Protein AF-A0A527FTG1-F1 (afdb_monomer)

Radius of gyration: 14.52 Å; Cα contacts (8 Å, |Δi|>4): 137; chains: 1; bounding box: 31×24×47 Å

pLDDT: mean 96.12, std 4.45, range [79.0, 98.88]

Structure (mmCIF, N/CA/C/O backbone):
data_AF-A0A527FTG1-F1
#
_entry.id  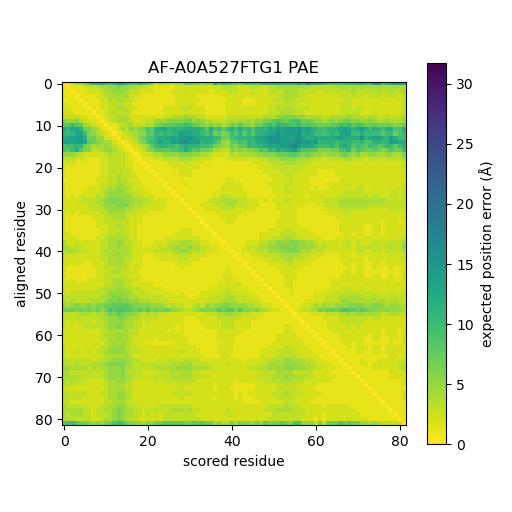 AF-A0A527FTG1-F1
#
loop_
_atom_site.group_PDB
_atom_site.id
_atom_site.type_symbol
_atom_site.label_atom_id
_atom_site.label_alt_id
_atom_site.label_comp_id
_atom_site.label_asym_id
_atom_site.label_entity_id
_atom_site.label_seq_id
_atom_site.pdbx_PDB_ins_code
_atom_site.Cartn_x
_atom_site.Cartn_y
_atom_site.Cartn_z
_atom_site.occupancy
_atom_site.B_iso_or_equiv
_atom_site.auth_seq_id
_atom_site.auth_comp_id
_atom_site.auth_asym_id
_atom_site.auth_atom_id
_atom_site.pdbx_PDB_model_num
ATOM 1 N N . VAL A 1 1 ? -14.899 -5.193 -0.671 1.00 90.94 1 VAL A N 1
ATOM 2 C CA . VAL A 1 1 ? -14.818 -6.647 -0.385 1.00 90.94 1 VAL A CA 1
ATOM 3 C C . VAL A 1 1 ? -13.454 -7.152 -0.836 1.00 90.94 1 VAL A C 1
ATOM 5 O O . VAL A 1 1 ? -12.893 -6.530 -1.732 1.00 90.94 1 VAL A O 1
ATOM 8 N N . VAL A 1 2 ? -12.900 -8.191 -0.202 1.00 97.75 2 VAL A N 1
ATOM 9 C CA . VAL A 1 2 ? -11.655 -8.844 -0.663 1.00 97.75 2 VAL A CA 1
ATOM 10 C C . VAL A 1 2 ? -11.853 -9.388 -2.085 1.00 97.75 2 VAL A C 1
ATOM 12 O O . VAL A 1 2 ? -12.984 -9.663 -2.479 1.00 97.75 2 VAL A O 1
ATOM 15 N N . ASP A 1 3 ? -10.778 -9.433 -2.872 1.00 98.06 3 ASP A N 1
ATOM 16 C CA . ASP A 1 3 ? -10.742 -9.790 -4.299 1.00 98.06 3 ASP A CA 1
ATOM 17 C C . ASP A 1 3 ? -11.470 -8.833 -5.248 1.00 98.06 3 ASP A C 1
ATOM 19 O O . ASP A 1 3 ? -11.481 -9.033 -6.465 1.00 98.06 3 ASP A O 1
ATOM 23 N N . HIS A 1 4 ? -12.015 -7.730 -4.728 1.00 98.62 4 HIS A N 1
ATOM 24 C CA . HIS A 1 4 ? -12.523 -6.660 -5.571 1.00 98.62 4 HIS A CA 1
ATOM 25 C C . HIS A 1 4 ? -11.384 -6.031 -6.376 1.00 98.62 4 HIS A C 1
ATOM 27 O O . HIS A 1 4 ? -10.391 -5.573 -5.805 1.00 98.62 4 HIS A O 1
ATOM 33 N N . ARG A 1 5 ? -11.554 -5.983 -7.699 1.00 98.62 5 ARG A N 1
ATOM 34 C CA . ARG A 1 5 ? -10.624 -5.346 -8.632 1.00 98.62 5 ARG A CA 1
ATOM 35 C C . ARG A 1 5 ? -11.135 -3.978 -9.041 1.00 98.62 5 ARG A C 1
ATOM 37 O O . ARG A 1 5 ? -12.321 -3.819 -9.326 1.00 98.62 5 ARG A O 1
ATOM 44 N N . PHE A 1 6 ? -10.228 -3.017 -9.088 1.00 98.38 6 PHE A N 1
ATOM 45 C CA . PHE A 1 6 ? -10.518 -1.642 -9.466 1.00 98.38 6 PHE A CA 1
ATOM 46 C C . PHE A 1 6 ? -9.286 -0.988 -10.093 1.00 98.38 6 PHE A C 1
ATOM 48 O O . PHE A 1 6 ? -8.182 -1.531 -10.042 1.00 98.38 6 PHE A O 1
ATOM 55 N N . ASN A 1 7 ? -9.477 0.195 -10.677 1.00 97.44 7 ASN A N 1
ATOM 56 C CA . ASN A 1 7 ? -8.381 1.006 -11.189 1.00 97.44 7 ASN A CA 1
ATOM 57 C C . ASN A 1 7 ? -8.327 2.362 -10.497 1.00 97.44 7 ASN A C 1
ATOM 59 O O . ASN A 1 7 ? -9.360 3.006 -10.315 1.00 97.44 7 ASN A O 1
ATOM 63 N N . LEU A 1 8 ? -7.112 2.829 -10.218 1.00 96.19 8 LEU A N 1
ATOM 64 C CA . LEU A 1 8 ? -6.852 4.242 -9.963 1.00 96.19 8 LEU A CA 1
ATOM 65 C C . LEU A 1 8 ? -6.386 4.884 -11.266 1.00 96.19 8 LEU A C 1
ATOM 67 O O . LEU A 1 8 ? -5.545 4.333 -11.977 1.00 96.19 8 LEU A O 1
ATOM 71 N N . ARG A 1 9 ? -6.962 6.036 -11.603 1.00 92.69 9 ARG A N 1
ATOM 72 C CA . ARG A 1 9 ? -6.680 6.749 -12.849 1.00 92.69 9 ARG A CA 1
ATOM 73 C C . ARG A 1 9 ? -6.419 8.210 -12.535 1.00 92.69 9 ARG A C 1
ATOM 75 O O . ARG A 1 9 ? -7.139 8.800 -11.733 1.00 92.69 9 ARG A O 1
ATOM 82 N N . LYS A 1 10 ? -5.411 8.791 -13.181 1.00 87.81 10 LYS A N 1
ATOM 83 C CA . LYS A 1 10 ? -5.320 10.252 -13.267 1.00 87.81 10 LYS A CA 1
ATOM 84 C C . LYS A 1 10 ? -6.371 10.733 -14.265 1.00 87.81 10 LYS A C 1
ATOM 86 O O . LYS A 1 10 ? -6.676 10.014 -15.218 1.00 87.81 10 LYS A O 1
ATOM 91 N N . GLU A 1 11 ? -6.910 11.930 -14.052 1.00 86.50 11 GLU A N 1
ATOM 92 C CA . GLU A 1 11 ? -7.770 12.570 -15.048 1.00 86.50 11 GLU A CA 1
ATOM 93 C C . GLU A 1 11 ? -7.100 12.541 -16.435 1.00 86.50 11 GLU A C 1
ATOM 95 O O . GLU A 1 11 ? -5.903 12.851 -16.530 1.00 86.50 11 GLU A O 1
ATOM 100 N N . PRO A 1 12 ? -7.829 12.135 -17.493 1.00 79.38 12 PRO A N 1
ATOM 101 C CA . PRO A 1 12 ? -7.249 11.983 -18.819 1.00 79.38 12 PRO A CA 1
ATOM 102 C C . PRO A 1 12 ? -6.670 13.298 -19.339 1.00 79.38 12 PRO A C 1
ATOM 104 O O . PRO A 1 12 ? -7.333 14.334 -19.320 1.00 79.38 12 PRO A O 1
ATOM 107 N N . GLN A 1 13 ? -5.450 13.235 -19.863 1.00 83.62 13 GLN A N 1
ATOM 108 C CA . GLN A 1 13 ? -4.875 14.283 -20.706 1.00 83.62 13 GLN A CA 1
ATOM 109 C C . GLN A 1 13 ? -4.662 13.690 -22.106 1.00 83.62 13 GLN A C 1
ATOM 111 O O . GLN A 1 13 ? -4.466 12.476 -22.192 1.00 83.62 13 GLN A O 1
ATOM 116 N N . PRO A 1 14 ? -4.696 14.498 -23.184 1.00 85.88 14 PRO A N 1
ATOM 117 C CA . PRO A 1 14 ? -4.697 14.005 -24.567 1.00 85.88 14 PRO A CA 1
ATOM 118 C C . PRO A 1 14 ? -3.652 12.919 -24.864 1.00 85.88 14 PRO A C 1
ATOM 120 O O . PRO A 1 14 ? -3.967 11.951 -25.547 1.00 85.88 14 PRO A O 1
ATOM 123 N N . ASP A 1 15 ? -2.465 13.028 -24.257 1.00 87.25 15 ASP A N 1
ATOM 124 C CA . ASP A 1 15 ? -1.333 12.128 -24.507 1.00 87.25 15 ASP A CA 1
ATOM 125 C C . ASP A 1 15 ? -0.870 11.344 -23.266 1.00 87.25 15 ASP A C 1
ATOM 127 O O . ASP A 1 15 ? 0.144 10.647 -23.304 1.00 87.25 15 ASP A O 1
ATOM 131 N N . VAL A 1 16 ? -1.582 11.449 -22.137 1.00 79.00 16 VAL A N 1
ATOM 132 C CA . VAL A 1 16 ? -1.172 10.816 -20.874 1.00 79.00 16 VAL A CA 1
ATOM 133 C C . VAL A 1 16 ? -2.293 9.947 -20.328 1.00 79.00 16 VAL A C 1
ATOM 135 O O . VAL A 1 16 ? -3.313 10.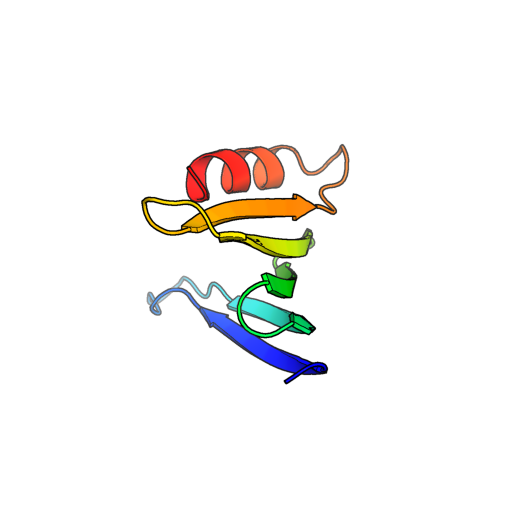437 -19.844 1.00 79.00 16 VAL A O 1
ATOM 138 N N . SER A 1 17 ? -2.049 8.637 -20.336 1.00 84.88 17 SER A N 1
ATOM 139 C CA . SER A 1 17 ? -2.888 7.645 -19.667 1.00 84.88 17 SER A CA 1
ATOM 140 C C . SER A 1 17 ? -2.115 7.029 -18.507 1.00 84.88 17 SER A C 1
ATOM 142 O O . SER A 1 17 ? -1.186 6.250 -18.722 1.00 84.88 17 SER A O 1
ATOM 144 N N . ILE A 1 18 ? -2.493 7.408 -17.281 1.00 89.81 18 ILE A N 1
ATOM 145 C CA . ILE A 1 18 ? -1.993 6.793 -16.047 1.00 89.81 18 ILE A CA 1
ATOM 146 C C . ILE A 1 18 ? -3.085 5.920 -15.459 1.00 89.81 18 ILE A C 1
ATOM 148 O O . ILE A 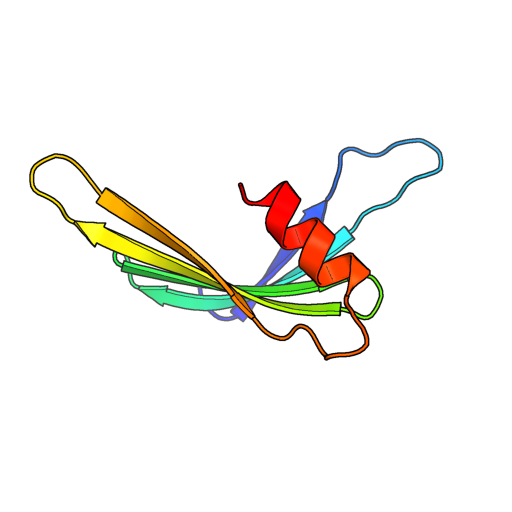1 18 ? -4.110 6.426 -14.999 1.00 89.81 18 ILE A O 1
ATOM 152 N N . VAL A 1 19 ? -2.837 4.613 -15.472 1.00 94.50 19 VAL A N 1
ATOM 153 C CA . VAL A 1 19 ? -3.708 3.587 -14.901 1.00 94.50 19 VAL A CA 1
ATOM 154 C C . VAL A 1 19 ? -2.888 2.748 -13.933 1.00 94.50 19 VAL A C 1
ATOM 156 O O . VAL A 1 19 ? -1.781 2.322 -14.258 1.00 94.50 19 VAL A O 1
ATOM 159 N N . VAL A 1 20 ? -3.444 2.525 -12.748 1.00 97.38 20 VAL A N 1
ATOM 160 C CA . VAL A 1 20 ? -2.927 1.583 -11.759 1.00 97.38 20 VAL A CA 1
ATOM 161 C C . VAL A 1 20 ? -3.961 0.487 -11.571 1.00 97.38 20 VAL A C 1
ATOM 163 O O . VAL A 1 20 ? -5.125 0.773 -11.269 1.00 97.38 20 VAL A O 1
ATOM 166 N N . ASP A 1 21 ? -3.538 -0.756 -11.750 1.00 98.31 21 ASP A N 1
ATOM 167 C CA . ASP A 1 21 ? -4.346 -1.934 -11.479 1.00 98.31 21 ASP A CA 1
ATOM 168 C C . ASP A 1 21 ? -4.256 -2.296 -9.994 1.00 98.31 21 ASP A C 1
ATOM 170 O O . ASP A 1 21 ? -3.168 -2.407 -9.415 1.00 98.31 21 ASP A O 1
ATOM 174 N N . CYS A 1 22 ? -5.421 -2.461 -9.370 1.00 98.69 22 CYS A N 1
ATOM 175 C CA . CYS A 1 22 ? -5.544 -2.736 -7.948 1.00 98.69 22 CYS A CA 1
ATOM 176 C C . CYS A 1 22 ? -6.494 -3.909 -7.692 1.00 98.69 22 CYS A C 1
ATOM 178 O O . CYS A 1 22 ? -7.545 -4.048 -8.322 1.00 98.69 22 CYS A O 1
ATOM 180 N N . GLN A 1 23 ? -6.155 -4.720 -6.696 1.00 98.81 23 GLN A N 1
ATOM 181 C CA . GLN A 1 23 ? -7.011 -5.758 -6.134 1.00 98.81 23 GLN A CA 1
ATOM 182 C C . GLN A 1 23 ? -6.979 -5.660 -4.614 1.00 98.81 23 GLN A C 1
ATOM 184 O O . GLN A 1 23 ? -5.907 -5.601 -4.015 1.00 98.81 23 GLN A O 1
ATOM 189 N N . VAL A 1 24 ? -8.150 -5.655 -3.983 1.00 98.88 24 VAL A N 1
ATOM 190 C CA . VAL A 1 24 ? -8.272 -5.658 -2.522 1.00 98.88 24 VAL A CA 1
ATOM 191 C C . VAL A 1 24 ? -7.809 -7.003 -1.964 1.00 98.88 24 VAL A C 1
ATOM 193 O O . VAL A 1 24 ? -8.355 -8.039 -2.336 1.00 98.88 24 VAL A O 1
ATOM 196 N N . THR A 1 25 ? -6.843 -6.986 -1.046 1.00 98.69 25 THR A N 1
ATOM 197 C CA . THR A 1 25 ? -6.241 -8.189 -0.444 1.00 98.69 25 THR A CA 1
ATOM 198 C C . THR A 1 25 ? -6.630 -8.396 1.018 1.00 98.69 25 THR A C 1
ATOM 200 O O . THR A 1 25 ? -6.664 -9.534 1.474 1.00 98.69 25 THR A O 1
ATOM 203 N N . ALA A 1 26 ? -6.976 -7.334 1.752 1.00 98.62 26 ALA A N 1
ATOM 204 C CA . ALA A 1 26 ? -7.479 -7.435 3.123 1.00 98.62 26 ALA A CA 1
ATOM 205 C C . ALA A 1 26 ? -8.485 -6.321 3.433 1.00 98.62 26 ALA A C 1
ATOM 207 O O . ALA A 1 26 ? -8.298 -5.176 3.018 1.00 98.62 26 ALA A O 1
ATOM 208 N N . VAL A 1 27 ? -9.542 -6.656 4.180 1.00 98.50 27 VAL A N 1
ATOM 209 C CA . VAL A 1 27 ? -10.523 -5.696 4.705 1.00 98.50 27 VAL A CA 1
ATOM 210 C C . VAL A 1 27 ? -10.911 -6.104 6.121 1.00 98.50 27 VAL A C 1
ATOM 212 O O . VAL A 1 27 ? -11.588 -7.110 6.319 1.00 98.50 27 VAL A O 1
ATOM 215 N N . GLU A 1 28 ? -10.547 -5.274 7.088 1.00 98.44 28 GLU A N 1
ATOM 216 C CA . GLU A 1 28 ? -11.054 -5.322 8.454 1.00 98.44 28 GLU A CA 1
ATOM 217 C C . GLU A 1 28 ? -11.709 -3.984 8.775 1.00 98.44 28 GLU A C 1
ATOM 219 O O . GLU A 1 28 ? -11.054 -2.936 8.775 1.00 98.44 28 GLU A O 1
ATOM 224 N N . LEU A 1 29 ? -13.013 -4.016 9.054 1.00 97.69 29 LEU A N 1
ATOM 225 C CA . LEU A 1 29 ? -13.793 -2.806 9.286 1.00 97.69 29 LEU A CA 1
ATOM 226 C C . LEU A 1 29 ? -13.157 -1.954 10.396 1.00 97.69 29 LEU A C 1
ATOM 228 O O . LEU A 1 29 ? -12.939 -2.431 11.509 1.00 97.69 29 LEU A O 1
ATOM 232 N N . ASN A 1 30 ? -12.883 -0.686 10.076 1.00 97.38 30 ASN A N 1
ATOM 233 C CA . ASN A 1 30 ? -12.284 0.314 10.967 1.00 97.38 30 ASN A CA 1
ATOM 234 C C . ASN A 1 30 ? -10.893 -0.048 11.522 1.00 97.38 30 ASN A C 1
ATOM 236 O O . ASN A 1 30 ? -10.473 0.537 12.519 1.00 97.38 30 ASN A O 1
ATOM 240 N N . LYS A 1 31 ? -10.183 -0.998 10.901 1.00 98.44 31 LYS A N 1
ATOM 241 C CA . LYS A 1 31 ? -8.851 -1.436 11.345 1.00 98.44 31 LYS A CA 1
ATOM 242 C C . LYS A 1 31 ? -7.838 -1.476 10.214 1.00 98.44 31 LYS A C 1
ATOM 244 O O . LYS A 1 31 ? -6.827 -0.788 10.302 1.00 98.44 31 LYS A O 1
ATOM 249 N N . THR A 1 32 ? -8.115 -2.237 9.158 1.00 98.69 32 THR A N 1
ATOM 250 C CA . THR A 1 32 ? -7.122 -2.526 8.117 1.00 98.69 32 THR A CA 1
ATOM 251 C C . THR A 1 32 ? -7.755 -2.529 6.736 1.00 98.69 32 THR A C 1
ATOM 253 O O . THR A 1 32 ? -8.823 -3.107 6.526 1.00 98.69 32 THR A O 1
ATOM 256 N N . LEU A 1 33 ? -7.067 -1.925 5.774 1.00 98.81 33 LEU A N 1
ATOM 257 C CA . LEU A 1 33 ? -7.360 -2.071 4.353 1.00 98.81 33 LEU A CA 1
ATOM 258 C C . LEU A 1 33 ? -6.050 -2.286 3.602 1.00 98.81 33 LEU A C 1
ATOM 260 O O . LEU A 1 33 ? -5.165 -1.438 3.677 1.00 98.81 33 LEU A O 1
ATOM 264 N N . SER A 1 34 ? -5.959 -3.367 2.832 1.00 98.81 34 SER A N 1
ATOM 265 C CA . SER A 1 34 ? -4.817 -3.621 1.950 1.00 98.81 34 SER A CA 1
ATOM 266 C C . SER A 1 34 ? -5.270 -3.881 0.522 1.00 98.81 34 SER A C 1
ATOM 268 O O . SER A 1 34 ? -6.299 -4.524 0.289 1.00 98.81 34 SER A O 1
ATOM 270 N N . TYR A 1 35 ? -4.497 -3.386 -0.440 1.00 98.88 35 TYR A N 1
ATOM 271 C CA . TYR A 1 35 ? -4.707 -3.638 -1.862 1.00 98.88 35 TYR A CA 1
ATOM 272 C C . TYR A 1 35 ? -3.396 -3.582 -2.646 1.00 98.88 35 TYR A C 1
ATOM 274 O O . TYR A 1 35 ? -2.434 -2.924 -2.246 1.00 98.88 35 TYR A O 1
ATOM 282 N N . THR A 1 36 ? -3.357 -4.286 -3.776 1.00 98.81 36 THR A N 1
ATOM 283 C CA . THR A 1 36 ? -2.225 -4.229 -4.703 1.00 98.81 36 THR A CA 1
ATOM 284 C C . THR A 1 36 ? -2.166 -2.889 -5.433 1.00 98.81 36 THR A C 1
ATOM 286 O O . THR A 1 36 ? -3.172 -2.201 -5.613 1.00 98.81 36 THR A O 1
ATOM 289 N N . TRP A 1 37 ? -0.969 -2.533 -5.878 1.00 98.50 37 TRP A N 1
ATOM 290 C CA . TRP A 1 37 ? -0.688 -1.382 -6.718 1.00 98.50 37 TRP A CA 1
ATOM 291 C C . TRP A 1 37 ? 0.265 -1.829 -7.822 1.00 98.50 37 TRP A C 1
ATOM 293 O O . TRP A 1 37 ? 1.462 -2.022 -7.575 1.00 98.50 37 TRP A O 1
ATOM 303 N N . GLN A 1 38 ? -0.288 -2.034 -9.018 1.00 98.06 38 GLN A N 1
ATOM 304 C CA . GLN A 1 38 ? 0.432 -2.535 -10.183 1.00 98.06 38 GLN A CA 1
ATOM 305 C C . GLN A 1 38 ? 0.369 -1.516 -11.320 1.00 98.06 38 GLN A C 1
ATOM 307 O O . GLN A 1 38 ? -0.705 -1.203 -11.829 1.00 98.06 38 GLN A O 1
ATOM 312 N N . ALA A 1 39 ? 1.520 -0.957 -11.689 1.00 95.50 39 ALA A N 1
ATOM 313 C CA . ALA A 1 39 ? 1.629 -0.009 -12.795 1.00 95.50 39 ALA A CA 1
ATOM 314 C C . ALA A 1 39 ? 3.080 0.104 -13.262 1.00 95.50 39 ALA A C 1
ATOM 316 O O . ALA A 1 39 ? 3.989 0.142 -12.437 1.00 95.50 39 ALA A O 1
ATOM 317 N N . TYR A 1 40 ? 3.302 0.211 -14.574 1.00 92.31 40 TYR A N 1
ATOM 318 C CA . TYR A 1 40 ? 4.620 0.515 -15.156 1.00 92.31 40 TYR A CA 1
ATOM 319 C C . TYR A 1 40 ? 5.771 -0.374 -14.638 1.00 92.31 40 TYR A C 1
ATOM 321 O O . TYR A 1 40 ? 6.867 0.109 -14.360 1.00 92.31 40 TYR A O 1
ATOM 329 N N . GLY A 1 41 ? 5.521 -1.677 -14.468 1.00 94.12 41 GLY A N 1
ATOM 330 C CA . GLY A 1 41 ? 6.520 -2.637 -13.973 1.00 94.12 41 GLY A CA 1
ATOM 331 C C . GLY A 1 41 ? 6.788 -2.591 -12.459 1.00 94.12 41 GLY A C 1
ATOM 332 O O . GLY A 1 41 ? 7.647 -3.332 -11.967 1.00 94.12 41 GLY A O 1
ATOM 333 N N . LEU A 1 42 ? 6.068 -1.746 -11.711 1.00 97.06 42 LEU A N 1
ATOM 334 C CA . LEU A 1 42 ? 5.983 -1.806 -10.254 1.00 97.06 42 LEU A CA 1
ATOM 335 C C . LEU A 1 42 ? 4.866 -2.761 -9.838 1.00 97.06 42 LEU A C 1
ATOM 337 O O . LEU A 1 42 ? 3.732 -2.619 -10.287 1.00 97.06 42 LEU A O 1
ATOM 341 N N . GLU A 1 43 ? 5.188 -3.661 -8.914 1.00 97.94 43 GLU A N 1
ATOM 342 C CA . GLU A 1 43 ? 4.234 -4.479 -8.175 1.00 97.94 43 GLU A CA 1
ATOM 343 C C . GLU A 1 43 ? 4.442 -4.197 -6.690 1.00 97.94 43 GLU A C 1
ATOM 345 O O . GLU A 1 43 ? 5.519 -4.427 -6.145 1.00 97.94 43 GLU A O 1
ATOM 350 N N . SER A 1 44 ? 3.431 -3.636 -6.038 1.00 98.56 44 SER A N 1
ATOM 351 C CA . SER A 1 44 ? 3.510 -3.267 -4.626 1.00 98.56 44 SER A CA 1
ATOM 352 C C . SER A 1 44 ? 2.175 -3.493 -3.925 1.00 98.56 44 SER A C 1
ATOM 354 O O . SER A 1 44 ? 1.159 -3.770 -4.565 1.00 98.56 44 SER A O 1
ATOM 356 N N . VAL A 1 45 ? 2.174 -3.390 -2.601 1.00 98.81 45 VAL A N 1
ATOM 357 C CA . VAL A 1 45 ? 0.972 -3.460 -1.769 1.00 98.81 45 VAL A CA 1
ATOM 358 C C . VAL A 1 45 ? 0.900 -2.199 -0.932 1.00 98.81 45 VAL A C 1
ATOM 360 O O . VAL A 1 45 ? 1.867 -1.855 -0.258 1.00 98.81 45 VAL A O 1
ATOM 363 N N . VAL A 1 46 ? -0.252 -1.534 -0.956 1.00 98.88 46 VAL A N 1
ATOM 364 C CA . VAL A 1 46 ? -0.586 -0.453 -0.028 1.00 98.88 46 VAL A CA 1
ATOM 365 C C . VAL A 1 46 ? -1.396 -1.046 1.117 1.00 98.88 46 VAL A C 1
ATOM 367 O O . VAL A 1 46 ? -2.364 -1.768 0.881 1.00 98.88 46 VAL A O 1
ATOM 370 N N . THR A 1 47 ? -1.004 -0.744 2.351 1.00 98.88 47 THR A N 1
ATOM 371 C CA . THR A 1 47 ? -1.707 -1.130 3.576 1.00 98.88 47 THR A CA 1
ATOM 372 C C . THR A 1 47 ? -1.985 0.098 4.426 1.00 98.88 47 THR A C 1
ATOM 374 O O . THR A 1 47 ? -1.087 0.875 4.748 1.00 98.88 47 THR A O 1
ATOM 377 N N . TRP A 1 48 ? -3.247 0.242 4.808 1.00 98.75 48 TRP A N 1
ATOM 378 C CA . TRP A 1 48 ? -3.741 1.228 5.751 1.00 98.75 48 TRP A CA 1
ATOM 379 C C . TRP A 1 48 ? -4.021 0.552 7.085 1.00 98.75 48 TRP A C 1
ATOM 381 O O . TRP A 1 48 ? -4.785 -0.412 7.128 1.00 98.75 48 TRP A O 1
ATOM 391 N N . THR A 1 49 ? -3.467 1.101 8.163 1.00 98.81 49 THR A N 1
ATOM 392 C CA . THR A 1 49 ? -3.730 0.667 9.539 1.00 98.81 49 THR A CA 1
ATOM 393 C C . THR A 1 49 ? -4.332 1.821 10.327 1.00 98.81 49 THR A C 1
ATOM 395 O O . THR A 1 49 ? -3.726 2.889 10.455 1.00 98.81 49 THR A O 1
ATOM 398 N N . LEU A 1 50 ? -5.527 1.603 10.864 1.00 98.81 50 LEU A N 1
ATOM 399 C CA . LEU A 1 50 ? -6.292 2.549 11.662 1.00 98.81 50 LEU A CA 1
ATOM 400 C C . LEU A 1 50 ? -6.197 2.134 13.129 1.00 98.81 50 LEU A C 1
ATOM 402 O O . LEU A 1 50 ? -6.645 1.060 13.524 1.00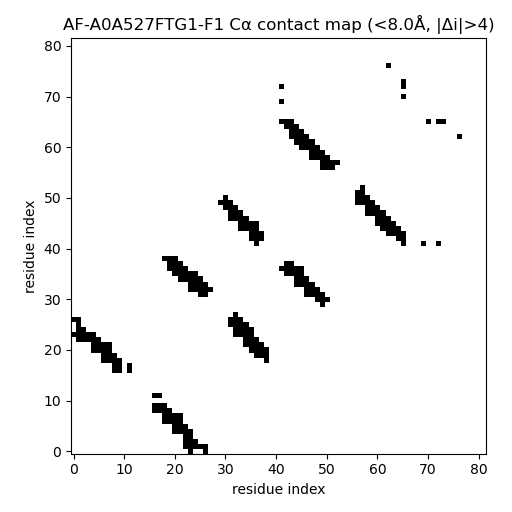 98.81 50 LEU A O 1
ATOM 406 N N . MET A 1 51 ? -5.619 3.004 13.950 1.00 98.44 51 MET A N 1
ATOM 407 C CA . MET A 1 51 ? -5.548 2.824 15.397 1.00 98.44 51 MET A CA 1
ATOM 408 C C . MET A 1 51 ? -6.388 3.905 16.079 1.00 98.44 51 MET A C 1
ATOM 410 O O . MET A 1 51 ? -6.036 5.085 15.979 1.00 98.44 51 MET A O 1
ATOM 414 N N . PRO A 1 52 ? -7.479 3.548 16.777 1.00 98.06 52 PRO A N 1
ATOM 415 C CA . PRO A 1 52 ? -8.242 4.511 17.561 1.00 98.06 52 PRO A CA 1
ATOM 416 C C . PRO A 1 52 ? -7.356 5.211 18.597 1.00 98.06 52 PRO A C 1
ATOM 418 O O . PRO A 1 52 ? -6.486 4.596 19.214 1.00 98.06 52 PRO A O 1
ATOM 421 N N . THR A 1 53 ? -7.587 6.502 18.803 1.00 98.19 53 THR A N 1
ATOM 422 C CA . THR A 1 53 ? -6.971 7.298 19.869 1.00 98.19 53 THR A CA 1
ATOM 423 C C . THR A 1 53 ? -8.062 8.076 20.605 1.00 98.19 53 THR A C 1
ATOM 425 O O . THR A 1 53 ? -9.187 8.184 20.122 1.00 98.19 53 THR A O 1
ATOM 428 N N . SER A 1 54 ? -7.749 8.662 21.763 1.00 97.88 54 SER A N 1
ATOM 429 C CA . SER A 1 54 ? -8.709 9.496 22.508 1.00 97.88 54 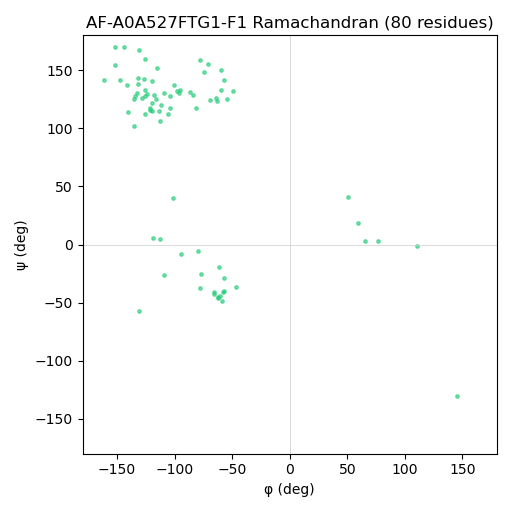SER A CA 1
ATOM 430 C C . SER A 1 54 ? -9.179 10.740 21.743 1.00 97.88 54 SER A C 1
ATOM 432 O O . SER A 1 54 ? -10.215 11.302 22.076 1.00 97.88 54 SER A O 1
ATOM 434 N N . MET A 1 55 ? -8.426 11.166 20.726 1.00 97.62 55 MET A N 1
ATOM 435 C CA . MET A 1 55 ? -8.659 12.390 19.952 1.00 97.62 55 MET A CA 1
ATOM 436 C C . MET A 1 55 ? -9.057 12.100 18.493 1.00 97.62 55 MET A C 1
ATOM 438 O O . MET A 1 55 ? -9.142 13.025 17.691 1.00 97.62 55 MET A O 1
ATOM 442 N N . GLY A 1 56 ? -9.250 10.830 18.114 1.00 97.75 56 GLY A N 1
ATOM 443 C CA . GLY A 1 56 ? -9.578 10.446 16.740 1.00 97.75 56 GLY A CA 1
ATOM 444 C C . GLY A 1 56 ? -8.966 9.111 16.331 1.00 97.75 56 GLY A C 1
ATOM 445 O O . GLY A 1 56 ? -9.119 8.098 17.007 1.00 97.75 56 GLY A O 1
ATOM 446 N N . THR A 1 57 ? -8.294 9.074 15.182 1.00 98.44 57 THR A N 1
ATOM 447 C CA . THR A 1 57 ? -7.664 7.859 14.647 1.00 98.44 57 THR A CA 1
ATOM 448 C C . THR A 1 57 ? -6.259 8.182 14.171 1.00 98.44 57 THR A C 1
ATOM 450 O O . THR A 1 57 ? -6.053 9.107 13.390 1.00 98.44 57 THR A O 1
ATOM 453 N N . ARG A 1 58 ? -5.275 7.411 14.633 1.00 98.44 58 ARG A N 1
ATOM 454 C CA . ARG A 1 58 ? -3.935 7.409 14.058 1.00 98.44 58 ARG A CA 1
ATOM 455 C C . ARG A 1 58 ? -3.957 6.515 12.826 1.00 98.44 58 ARG A C 1
ATOM 457 O O . ARG A 1 58 ? -4.199 5.316 12.940 1.00 98.44 58 ARG A O 1
ATOM 464 N N . LEU A 1 59 ? -3.684 7.113 11.676 1.00 98.31 59 LEU A N 1
ATOM 465 C CA . LEU A 1 59 ? -3.575 6.418 10.402 1.00 98.31 59 LEU A CA 1
ATOM 466 C C . LEU A 1 59 ? -2.101 6.139 10.096 1.00 98.31 59 LEU A C 1
ATOM 468 O O . LEU A 1 59 ? -1.267 7.037 10.204 1.00 98.31 59 LEU A O 1
ATOM 472 N N . ARG A 1 60 ? -1.784 4.904 9.711 1.00 98.44 60 ARG A N 1
ATOM 473 C CA . ARG A 1 60 ? -0.490 4.532 9.133 1.00 98.44 60 ARG A CA 1
ATOM 474 C C . ARG A 1 60 ? -0.723 4.017 7.721 1.00 98.44 60 ARG A C 1
ATOM 476 O O . ARG A 1 60 ? -1.554 3.134 7.533 1.00 98.44 60 ARG A O 1
ATOM 483 N N . MET A 1 61 ? 0.011 4.570 6.764 1.00 98.44 61 MET A N 1
ATOM 484 C CA . MET A 1 61 ? 0.074 4.073 5.395 1.00 98.44 61 MET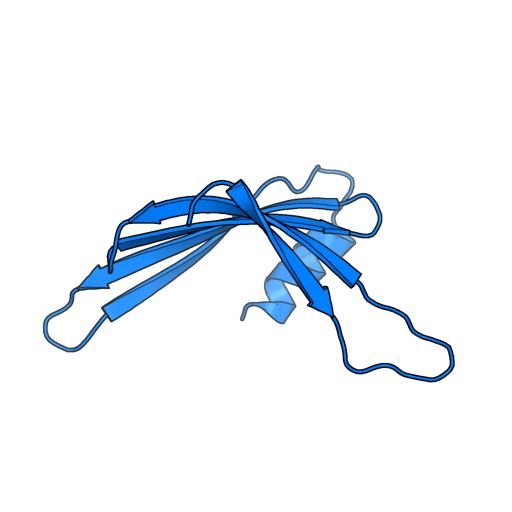 A CA 1
ATOM 485 C C . MET A 1 61 ? 1.450 3.458 5.174 1.00 98.44 61 MET A C 1
ATOM 487 O O . MET A 1 61 ? 2.465 4.073 5.501 1.00 98.44 61 MET A O 1
ATOM 491 N N . GLU A 1 62 ? 1.473 2.245 4.641 1.00 98.56 62 GLU A N 1
ATOM 492 C CA . GLU A 1 62 ? 2.686 1.552 4.226 1.00 98.56 62 GLU A CA 1
ATOM 493 C C . GLU A 1 62 ? 2.514 1.069 2.790 1.00 98.56 62 GLU A C 1
ATOM 495 O O . GLU A 1 62 ? 1.561 0.352 2.491 1.00 98.56 62 GLU A O 1
ATOM 500 N N . GLN A 1 63 ? 3.455 1.422 1.913 1.00 98.62 63 GLN A N 1
ATOM 501 C CA . GLN A 1 63 ? 3.567 0.825 0.587 1.00 98.62 63 GLN A CA 1
ATOM 502 C C . GLN A 1 63 ? 4.849 -0.007 0.519 1.00 98.62 63 GLN A C 1
ATOM 504 O O . GLN A 1 63 ? 5.944 0.522 0.709 1.00 98.62 63 GLN A O 1
ATOM 509 N N . SER A 1 64 ? 4.722 -1.308 0.265 1.00 98.25 64 SER A N 1
ATOM 510 C CA . SER A 1 64 ? 5.837 -2.264 0.241 1.00 98.25 64 SER A CA 1
ATOM 511 C C . SER A 1 64 ? 5.893 -3.034 -1.080 1.00 98.25 64 SER A C 1
ATOM 513 O O . SER A 1 64 ? 4.909 -3.089 -1.814 1.00 98.25 64 SER A O 1
ATOM 515 N N . GLY A 1 65 ? 7.053 -3.615 -1.403 1.00 97.69 65 GLY A N 1
ATOM 516 C CA . 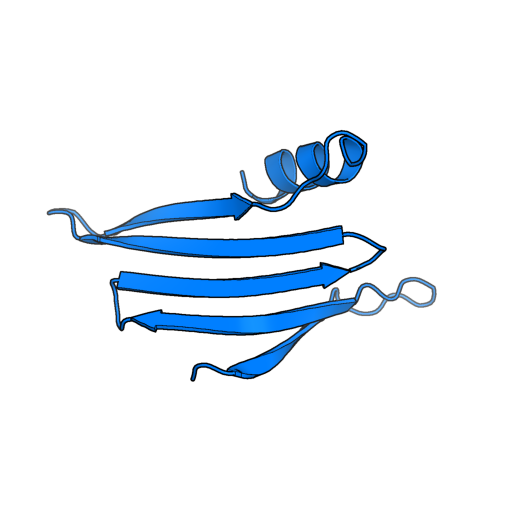GLY A 1 65 ? 7.276 -4.360 -2.654 1.00 97.69 65 GLY A CA 1
ATOM 517 C C . GLY A 1 65 ? 8.216 -3.681 -3.656 1.00 97.69 65 GLY A C 1
ATOM 518 O O . GLY A 1 65 ? 8.521 -4.263 -4.691 1.00 97.69 65 GLY A O 1
ATOM 519 N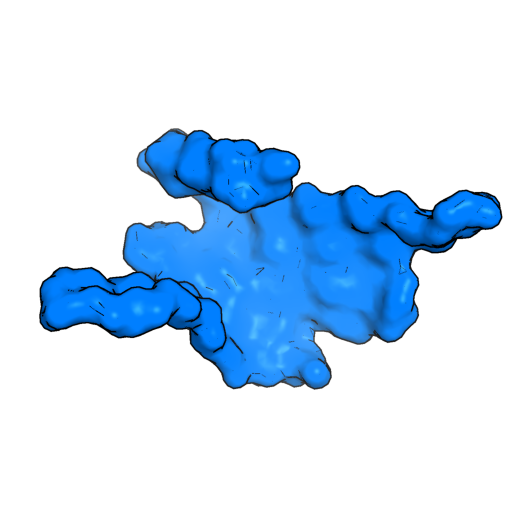 N . PHE A 1 66 ? 8.732 -2.489 -3.341 1.00 98.06 66 PHE A N 1
ATOM 520 C CA . PHE A 1 66 ? 9.775 -1.848 -4.146 1.00 98.06 66 PHE A CA 1
ATOM 521 C C . PHE A 1 66 ? 11.051 -2.694 -4.152 1.00 98.06 66 PHE A C 1
ATOM 523 O O . PHE A 1 66 ? 11.621 -2.986 -3.098 1.00 98.06 66 PHE A O 1
ATOM 530 N N . ARG A 1 67 ? 11.515 -3.066 -5.344 1.00 96.94 67 ARG A N 1
ATOM 531 C CA . ARG A 1 67 ? 12.801 -3.741 -5.529 1.00 96.94 67 ARG A CA 1
ATOM 532 C C . ARG A 1 67 ? 13.967 -2.743 -5.447 1.00 96.94 67 ARG A C 1
ATOM 534 O O . ARG A 1 67 ? 13.759 -1.550 -5.678 1.00 96.94 67 ARG A O 1
ATOM 541 N N . PRO A 1 68 ? 15.203 -3.204 -5.168 1.00 97.12 68 PRO A N 1
ATOM 542 C CA . PRO A 1 68 ? 16.371 -2.323 -5.066 1.00 97.12 68 PRO A CA 1
ATOM 543 C C . PRO A 1 68 ? 16.654 -1.483 -6.321 1.00 97.12 68 PRO A C 1
ATOM 545 O O . PRO A 1 68 ? 17.183 -0.383 -6.209 1.00 97.12 68 PRO A O 1
ATOM 548 N N . ASP A 1 69 ? 16.283 -1.973 -7.507 1.00 96.94 69 ASP A N 1
ATOM 549 C CA . ASP A 1 69 ? 16.433 -1.283 -8.794 1.00 96.94 69 ASP A CA 1
ATOM 550 C C . ASP A 1 69 ? 15.339 -0.229 -9.063 1.00 96.94 69 ASP A C 1
ATOM 552 O O . ASP A 1 69 ? 15.419 0.519 -10.034 1.00 96.94 69 ASP A O 1
ATOM 556 N N . GLN A 1 70 ? 14.322 -0.122 -8.201 1.00 97.38 70 GLN A N 1
ATOM 557 C CA . GLN A 1 70 ? 13.155 0.750 -8.385 1.00 97.38 70 GLN A CA 1
ATOM 558 C C . GLN A 1 70 ? 13.236 2.046 -7.561 1.00 97.38 70 GLN A C 1
ATOM 560 O O . GLN A 1 70 ? 12.235 2.520 -7.015 1.00 97.38 70 GLN A O 1
ATOM 565 N N . GLU A 1 71 ? 14.422 2.653 -7.479 1.00 97.38 71 GLU A N 1
ATOM 566 C CA . GLU A 1 71 ? 14.667 3.842 -6.650 1.00 97.38 71 GLU A CA 1
ATOM 567 C C . GLU A 1 71 ? 13.753 5.023 -7.017 1.00 97.38 71 GLU A C 1
ATOM 569 O O . GLU A 1 71 ? 13.210 5.692 -6.135 1.00 97.38 71 GLU A O 1
ATOM 574 N N . GLN A 1 72 ? 13.525 5.259 -8.314 1.00 97.38 72 GLN A N 1
ATOM 575 C CA . GLN A 1 72 ? 12.640 6.331 -8.776 1.00 97.38 72 GLN A CA 1
ATOM 576 C C . GLN A 1 72 ? 11.206 6.142 -8.263 1.00 97.38 72 GLN A C 1
ATOM 578 O O . GLN A 1 72 ? 10.598 7.096 -7.777 1.00 97.38 72 GLN A O 1
ATOM 583 N N . ALA A 1 73 ? 10.678 4.916 -8.332 1.00 97.25 73 ALA A N 1
ATOM 584 C CA . ALA A 1 73 ? 9.337 4.602 -7.851 1.00 97.25 73 ALA A CA 1
ATOM 585 C C . ALA A 1 73 ? 9.240 4.763 -6.327 1.00 97.25 73 ALA A C 1
ATOM 587 O O . ALA A 1 73 ? 8.289 5.371 -5.838 1.00 97.25 73 ALA A O 1
ATOM 588 N N . TYR A 1 74 ? 10.250 4.300 -5.585 1.00 97.88 74 TYR A N 1
ATOM 589 C CA . TYR A 1 74 ? 10.309 4.443 -4.129 1.00 97.88 74 TYR A CA 1
ATOM 590 C C . TYR A 1 74 ? 10.357 5.913 -3.685 1.00 97.88 74 TYR A C 1
ATOM 592 O O . TYR A 1 74 ? 9.612 6.329 -2.792 1.00 97.88 74 TYR A O 1
ATOM 600 N N . ARG A 1 75 ? 11.193 6.737 -4.331 1.00 97.88 75 ARG A N 1
ATOM 601 C CA . ARG A 1 75 ? 11.267 8.181 -4.050 1.00 97.88 75 ARG A CA 1
ATOM 602 C C . ARG A 1 75 ? 9.974 8.895 -4.436 1.00 97.88 75 ARG A C 1
ATOM 604 O O . ARG A 1 75 ? 9.504 9.741 -3.677 1.00 97.88 75 ARG A O 1
ATOM 611 N N . GLY A 1 76 ? 9.383 8.526 -5.573 1.00 97.00 76 GLY A N 1
ATOM 612 C CA . GLY A 1 76 ? 8.087 9.032 -6.020 1.00 97.00 76 GLY A CA 1
ATOM 613 C C . GLY A 1 76 ? 6.980 8.747 -5.007 1.00 97.00 76 GLY A C 1
ATOM 614 O O . GLY A 1 76 ? 6.281 9.671 -4.603 1.00 97.00 76 GLY A O 1
ATOM 615 N N . ALA A 1 77 ? 6.880 7.507 -4.522 1.00 97.12 77 ALA A N 1
ATOM 616 C CA . ALA A 1 77 ? 5.935 7.125 -3.475 1.00 97.12 77 ALA A CA 1
ATOM 617 C C . ALA A 1 77 ? 6.201 7.878 -2.163 1.00 97.12 77 ALA A C 1
ATOM 619 O O . ALA A 1 77 ? 5.282 8.446 -1.583 1.00 97.12 77 ALA A O 1
ATOM 620 N N . THR A 1 78 ? 7.462 7.967 -1.730 1.00 96.94 78 THR A N 1
ATOM 621 C CA . THR A 1 78 ? 7.845 8.705 -0.512 1.00 96.94 78 THR A CA 1
ATOM 622 C C . THR A 1 78 ? 7.415 10.173 -0.569 1.00 96.94 78 THR A C 1
ATOM 624 O O . THR A 1 78 ? 6.973 10.729 0.434 1.00 96.94 78 THR A O 1
ATOM 627 N N . SER A 1 79 ? 7.549 10.813 -1.734 1.00 97.25 79 SER A N 1
ATOM 628 C CA . SER A 1 79 ? 7.124 12.201 -1.922 1.00 97.25 79 SER A CA 1
ATOM 629 C C . SER A 1 79 ? 5.615 12.337 -2.103 1.00 97.25 79 SER A C 1
ATOM 631 O O . SER A 1 79 ? 5.058 13.330 -1.656 1.00 97.25 79 SER A O 1
ATOM 633 N N . GLY A 1 80 ? 4.973 11.396 -2.794 1.00 95.56 80 GLY A N 1
ATOM 634 C CA . GLY A 1 80 ? 3.552 11.467 -3.134 1.00 95.56 80 GLY A CA 1
ATOM 635 C C . GLY A 1 80 ? 2.620 11.138 -1.969 1.00 95.56 80 GLY A C 1
ATOM 636 O O . GLY A 1 80 ? 1.486 11.601 -1.960 1.00 95.56 80 GLY A O 1
ATOM 637 N N . TRP A 1 81 ? 3.094 10.358 -0.997 1.00 95.50 81 TRP A N 1
ATOM 638 C CA . TRP A 1 81 ? 2.333 9.976 0.195 1.00 95.50 81 TRP A CA 1
ATOM 639 C C . TRP A 1 81 ? 2.557 10.866 1.420 1.00 95.50 81 TRP A C 1
ATOM 641 O O . TRP A 1 81 ? 1.892 10.665 2.437 1.00 95.50 81 TRP A O 1
ATOM 651 N N . ARG A 1 82 ? 3.525 11.782 1.352 1.00 89.12 82 ARG A N 1
ATOM 652 C CA . ARG A 1 82 ? 3.784 12.758 2.414 1.00 89.12 82 ARG A CA 1
ATOM 653 C C . ARG A 1 82 ? 2.640 13.755 2.533 1.00 89.12 82 ARG A C 1
ATOM 655 O O . ARG A 1 82 ? 2.339 14.110 3.692 1.00 89.12 82 ARG A O 1
#

Sequence (82 aa):
VVDHRFNLRKEPQPDVSIVVDCQVTAVELNKTLSYTWQAYGLESVVTWTLMPTSMGTRLRMEQSGFRPDQEQAYRGATSGWR

Mean predicted aligned error: 3.01 Å

Nearest PDB structures (foldseek):
  3pu2-assembly5_E  TM=8.150E-01  e=3.589E-02  Cereibacter sphaeroides 2.4.1
  3pu2-assembly2_B  TM=8.171E-01  e=4.519E-02  Cereibacter sphaeroides 2.4.1
  3ijt-assembly1_A  TM=5.914E-01  e=1.908E+00  Streptococcus mutans
  1ldq-assembly1_A-2  TM=5.417E-01  e=2.545E+00  Gallus gallus
  7sfp-as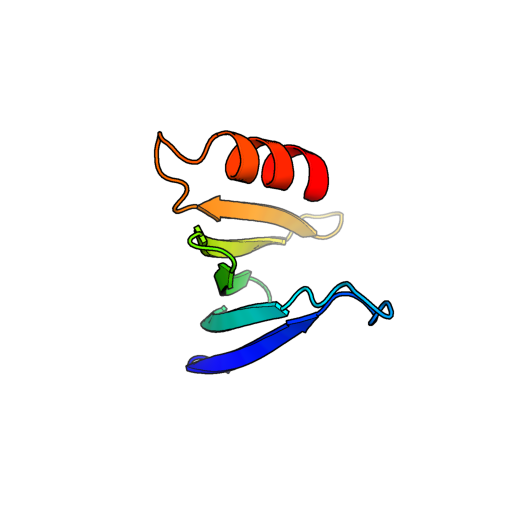sembly1_A  TM=4.691E-01  e=6.395E+00  Streptomyces ossamyceticus

Secondary structure (DSSP, 8-state):
-TT-EEEEEPPPBTTB--EEEEEEEEEETTTEEEEEEEETTEEEEEEEEEEEETTEEEEEEEEE---TT-HHHHHHHHHH--

Solvent-accessible surface area (backbone atoms only — not comparable to full-atom values): 4868 Å² total; per-residue (Å²): 112,64,72,44,72,52,71,53,65,60,83,82,46,102,88,48,87,53,66,31,48,31,36,28,72,42,75,40,92,89,35,37,43,27,28,41,44,34,42,96,92,42,60,31,38,42,37,40,40,46,42,83,49,100,89,52,67,50,76,45,82,46,78,47,61,76,53,90,89,37,54,70,60,52,52,48,49,60,63,73,74,106

Foldseek 3Di:
DFQDWDWDWDDDDPPDTDIWTKGWHDDDPQAKTKMWTDDDPATWMWMWGWDDDPVGTDIDIDIDRDDPVNVVVVVVCVVVVD